Protein AF-A0AB40ANR6-F1 (afdb_monomer_lite)

Sequence (178 aa):
MHPCEVAGMQYITPINHHFTNFNLPQNTLDSFMTNSATFFPSHAPPPHPLNFQHLHQELLTPTPSYLSTNSTSDDADDHHNQHNSLADERRRRRMISNRESARRSRMRKQRQLDDLFAHVVHLRSANHQLIDDLNHVIKDHSRILQENARLREEATSLENKLRLLQIDHQNDSETQST

Structure (mmCIF, N/CA/C/O backbone):
data_AF-A0AB40ANR6-F1
#
_entry.id   AF-A0AB40ANR6-F1
#
loop_
_atom_site.group_PDB
_atom_site.id
_atom_site.type_symbol
_atom_site.label_atom_id
_atom_site.label_alt_id
_atom_site.label_comp_id
_atom_site.label_asym_id
_atom_site.label_entity_id
_atom_site.label_seq_id
_atom_site.pdbx_PDB_ins_code
_atom_site.Cartn_x
_atom_site.Cartn_y
_atom_site.Cartn_z
_atom_site.occupancy
_atom_site.B_iso_or_equiv
_atom_site.auth_seq_id
_atom_site.auth_comp_id
_atom_site.auth_asym_id
_atom_site.auth_atom_id
_atom_site.pdbx_PDB_model_num
ATOM 1 N N . MET A 1 1 ? 29.591 -31.136 -24.229 1.00 39.66 1 MET A N 1
ATOM 2 C CA . MET A 1 1 ? 29.431 -30.035 -23.252 1.00 39.66 1 MET A CA 1
ATOM 3 C C . MET A 1 1 ? 27.976 -29.582 -23.279 1.00 39.66 1 MET A C 1
ATOM 5 O O . MET A 1 1 ? 27.352 -29.680 -24.324 1.00 39.66 1 MET A O 1
ATOM 9 N N . HIS A 1 2 ? 27.446 -29.246 -22.107 1.00 43.78 2 HIS A N 1
ATOM 10 C CA . HIS A 1 2 ? 26.081 -29.498 -21.619 1.00 43.78 2 HIS A CA 1
ATOM 11 C C . HIS A 1 2 ? 24.901 -28.800 -22.329 1.00 43.78 2 HIS A C 1
ATOM 13 O O . HIS A 1 2 ? 25.054 -27.664 -22.777 1.00 43.78 2 HIS A O 1
ATOM 19 N N . PRO A 1 3 ? 23.698 -29.416 -22.337 1.00 48.31 3 PRO A N 1
ATOM 20 C CA . PRO A 1 3 ? 22.443 -28.697 -22.531 1.00 48.31 3 PRO A CA 1
ATOM 21 C C . PRO A 1 3 ? 22.074 -27.933 -21.246 1.00 48.31 3 PRO A C 1
ATOM 23 O O . PRO A 1 3 ? 22.150 -28.470 -20.144 1.00 48.31 3 PRO A O 1
ATOM 26 N N . CYS A 1 4 ? 21.716 -26.658 -21.391 1.00 46.22 4 CYS A N 1
ATOM 27 C CA . CYS A 1 4 ? 21.275 -25.794 -20.300 1.00 46.22 4 CYS A CA 1
ATOM 28 C C . CYS A 1 4 ? 19.793 -26.076 -20.014 1.00 46.22 4 CYS A C 1
ATOM 30 O O . CYS A 1 4 ? 18.935 -25.783 -20.849 1.00 46.22 4 CYS A O 1
ATOM 32 N N . GLU A 1 5 ? 19.501 -26.687 -18.868 1.00 43.28 5 GLU A N 1
ATOM 33 C CA . GLU A 1 5 ? 18.138 -26.918 -18.394 1.00 43.28 5 GLU A CA 1
ATOM 34 C C . GLU A 1 5 ? 17.514 -25.589 -17.952 1.00 43.28 5 GLU A C 1
ATOM 36 O O . GLU A 1 5 ? 18.059 -24.849 -17.131 1.00 43.28 5 GLU A O 1
ATOM 41 N N . VAL A 1 6 ? 16.358 -25.270 -18.532 1.00 49.31 6 VAL A N 1
ATOM 42 C CA . VAL A 1 6 ? 15.523 -24.136 -18.138 1.00 49.31 6 VAL A CA 1
ATOM 43 C C . VAL A 1 6 ? 14.984 -24.428 -16.741 1.00 49.31 6 VAL A C 1
ATOM 45 O O . VAL A 1 6 ? 14.075 -25.239 -16.575 1.00 49.31 6 VAL A O 1
ATOM 48 N N . ALA A 1 7 ? 15.563 -23.771 -15.736 1.00 47.50 7 ALA A N 1
ATOM 49 C CA . ALA A 1 7 ? 15.055 -23.781 -14.374 1.00 47.50 7 ALA A CA 1
ATOM 50 C C . ALA A 1 7 ? 13.593 -23.305 -14.383 1.00 47.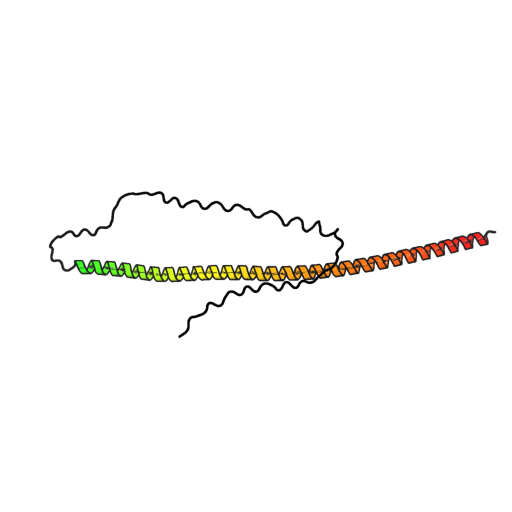50 7 ALA A C 1
ATOM 52 O O . ALA A 1 7 ? 13.290 -22.161 -14.730 1.00 47.50 7 ALA A O 1
ATOM 53 N N . GLY A 1 8 ? 12.688 -24.228 -14.058 1.00 43.34 8 GLY A N 1
ATOM 54 C CA . GLY A 1 8 ? 11.259 -23.979 -13.981 1.00 43.34 8 GLY A CA 1
ATOM 55 C C . GLY A 1 8 ? 10.946 -22.860 -12.994 1.00 43.34 8 GLY A C 1
ATOM 56 O O . GLY A 1 8 ? 11.487 -22.806 -11.890 1.00 43.34 8 GLY A O 1
ATOM 57 N N . MET A 1 9 ? 10.037 -21.980 -13.403 1.00 48.00 9 MET A N 1
ATOM 58 C CA . MET A 1 9 ? 9.375 -21.013 -12.537 1.00 48.00 9 MET A CA 1
ATOM 59 C C . MET A 1 9 ? 8.592 -21.781 -11.466 1.00 48.00 9 MET A C 1
ATOM 61 O O . MET A 1 9 ? 7.438 -22.157 -11.671 1.00 48.00 9 MET A O 1
ATOM 65 N N . GLN A 1 10 ? 9.230 -22.058 -10.332 1.00 42.88 10 GLN A N 1
ATOM 66 C CA . GLN A 1 10 ? 8.541 -22.532 -9.141 1.00 42.88 10 GLN A CA 1
ATOM 67 C C . GLN A 1 10 ? 7.750 -21.351 -8.581 1.00 42.88 10 GLN A C 1
ATOM 69 O O . GLN A 1 10 ? 8.273 -20.501 -7.862 1.00 42.88 10 GLN A O 1
ATOM 74 N N . TYR A 1 11 ? 6.478 -21.268 -8.962 1.00 38.34 11 TYR A N 1
ATOM 75 C CA . TYR A 1 11 ? 5.510 -20.455 -8.245 1.00 38.34 11 TYR A CA 1
ATOM 76 C C . TYR A 1 11 ? 5.444 -21.000 -6.820 1.00 38.34 11 TYR A C 1
ATOM 78 O O . TYR A 1 11 ? 4.869 -22.059 -6.583 1.00 38.34 11 TYR A O 1
ATOM 86 N N . ILE A 1 12 ? 6.069 -20.300 -5.876 1.00 44.94 12 ILE A N 1
ATOM 87 C CA . ILE A 1 12 ? 5.876 -20.567 -4.454 1.00 44.94 12 ILE A CA 1
ATOM 88 C C . ILE A 1 12 ? 4.418 -20.207 -4.163 1.00 44.94 12 ILE A C 1
ATOM 90 O O . ILE A 1 12 ? 4.060 -19.039 -4.006 1.00 44.94 12 ILE A O 1
ATOM 94 N N . THR A 1 13 ? 3.552 -21.217 -4.170 1.00 42.66 13 THR A N 1
ATOM 95 C CA . THR A 1 13 ? 2.205 -21.128 -3.613 1.00 42.66 13 THR A CA 1
ATOM 96 C C . THR A 1 13 ? 2.338 -20.745 -2.141 1.00 42.66 13 THR A C 1
ATOM 98 O O . THR A 1 13 ? 3.102 -21.407 -1.431 1.00 42.66 13 THR A O 1
ATOM 101 N N . PRO A 1 14 ? 1.643 -19.704 -1.652 1.00 47.94 14 PRO A N 1
ATOM 102 C CA . PRO A 1 14 ? 1.692 -19.381 -0.239 1.00 47.94 14 PRO A CA 1
ATOM 103 C C . PRO A 1 14 ? 1.127 -20.566 0.544 1.00 47.94 14 PRO A C 1
ATOM 105 O O . PRO A 1 14 ? 0.044 -21.072 0.242 1.00 47.94 14 PRO A O 1
ATOM 108 N N . ILE A 1 15 ? 1.898 -21.020 1.530 1.00 39.84 15 ILE A N 1
ATOM 109 C CA . ILE A 1 15 ? 1.460 -21.982 2.533 1.00 39.84 15 ILE A CA 1
ATOM 110 C C . ILE A 1 15 ? 0.285 -21.328 3.253 1.00 39.84 15 ILE A C 1
ATOM 112 O O . ILE A 1 15 ? 0.449 -20.423 4.069 1.00 39.84 15 ILE A O 1
ATOM 116 N N . ASN A 1 16 ? -0.917 -21.757 2.883 1.00 39.59 16 ASN A N 1
ATOM 117 C CA . ASN A 1 16 ? -2.151 -21.371 3.532 1.00 39.59 16 ASN A CA 1
ATOM 118 C C . ASN A 1 16 ? -2.174 -22.106 4.877 1.00 39.59 16 ASN A C 1
ATOM 120 O O . ASN A 1 16 ? -2.681 -23.228 4.987 1.00 39.59 16 ASN A O 1
ATOM 124 N N . HIS A 1 17 ? -1.528 -21.519 5.886 1.00 43.72 17 HIS A N 1
ATOM 125 C CA . HIS A 1 17 ? -1.689 -21.970 7.258 1.00 43.72 17 HIS A CA 1
ATOM 126 C C . HIS A 1 17 ? -3.143 -21.718 7.642 1.00 43.72 17 HIS A C 1
ATOM 128 O O . HIS A 1 17 ? -3.548 -20.606 7.967 1.00 43.72 17 HIS A O 1
ATOM 134 N N . HIS A 1 18 ? -3.929 -22.785 7.544 1.00 47.41 18 HIS A N 1
ATOM 135 C CA . HIS A 1 18 ? -5.245 -22.891 8.134 1.00 47.41 18 HIS A CA 1
ATOM 136 C C . HIS A 1 18 ? -5.082 -22.689 9.641 1.00 47.41 18 HIS A C 1
ATOM 138 O O . HIS A 1 18 ? -4.763 -23.630 10.365 1.00 47.41 18 HIS A O 1
ATOM 144 N N . PHE A 1 19 ? -5.277 -21.461 10.114 1.00 38.62 19 PHE A N 1
ATOM 145 C CA . PHE A 1 19 ? -5.578 -21.227 11.515 1.00 38.62 19 PHE A CA 1
ATOM 146 C C . PHE A 1 19 ? -7.093 -21.242 11.669 1.00 38.62 19 PHE A C 1
ATOM 148 O O . PHE A 1 19 ? -7.830 -20.397 11.170 1.00 38.62 19 PHE A O 1
ATOM 155 N N . THR A 1 20 ? -7.527 -22.325 12.293 1.00 43.66 20 THR A N 1
ATOM 156 C CA . THR A 1 20 ? -8.895 -22.698 12.606 1.00 43.66 20 THR A CA 1
ATOM 157 C C . THR A 1 20 ? -9.571 -21.715 13.559 1.00 43.66 20 THR A C 1
ATOM 159 O O . THR A 1 20 ? -8.971 -21.301 14.545 1.00 43.66 20 THR A O 1
ATOM 162 N N . ASN A 1 21 ? -10.863 -21.498 13.305 1.00 44.22 21 ASN A N 1
ATOM 163 C CA . ASN A 1 21 ? -11.946 -21.344 14.278 1.00 44.22 21 ASN A CA 1
ATOM 164 C C . ASN A 1 21 ? -11.745 -20.347 15.428 1.00 44.22 21 ASN A C 1
ATOM 166 O O . ASN A 1 21 ? -11.298 -20.718 16.509 1.00 44.22 21 ASN A O 1
ATOM 170 N N . PHE A 1 22 ? -12.295 -19.144 15.256 1.00 40.91 22 PHE A N 1
ATOM 171 C CA . PHE A 1 22 ? -12.915 -18.426 16.367 1.00 40.91 22 PHE A CA 1
ATOM 172 C C . PHE A 1 22 ? -14.341 -18.026 15.992 1.00 40.91 22 PHE A C 1
ATOM 174 O O . PHE A 1 22 ? -14.596 -17.388 14.975 1.00 40.91 22 PHE A O 1
ATOM 181 N N . ASN A 1 23 ? -15.270 -18.495 16.819 1.00 45.34 23 ASN A N 1
ATOM 182 C CA . ASN A 1 23 ? -16.709 -18.341 16.687 1.00 45.34 23 ASN A CA 1
ATOM 183 C C . ASN A 1 23 ? -17.070 -16.890 17.051 1.00 45.34 23 ASN A C 1
ATOM 185 O O . ASN A 1 23 ? -17.117 -16.541 18.230 1.00 45.34 23 ASN A O 1
ATOM 189 N N . LEU A 1 24 ? -17.252 -16.030 16.047 1.00 43.78 24 LEU A N 1
ATOM 190 C CA . LEU A 1 24 ? -17.779 -14.677 16.227 1.00 43.78 24 LEU A CA 1
ATOM 191 C C . LEU A 1 24 ? -19.304 -14.729 16.014 1.00 43.78 24 LEU A C 1
ATOM 193 O O . LEU A 1 24 ? -19.740 -15.340 15.035 1.00 43.78 24 LEU A O 1
ATOM 197 N N . PRO A 1 25 ? -20.139 -14.135 16.889 1.00 41.34 25 PRO A N 1
ATOM 198 C CA . PRO A 1 25 ? -21.582 -14.102 16.669 1.00 41.34 25 PRO A CA 1
ATOM 199 C C . PRO A 1 25 ? -21.889 -13.421 15.328 1.00 41.34 25 PRO A C 1
ATOM 201 O O . PRO A 1 25 ? -21.395 -12.330 15.050 1.00 41.34 25 PRO A O 1
ATOM 204 N N . GLN A 1 26 ? -22.707 -14.081 14.503 1.00 45.19 26 GLN A N 1
ATOM 205 C CA . GLN A 1 26 ? -22.951 -13.779 13.083 1.00 45.19 26 GLN A CA 1
ATOM 206 C C . GLN A 1 26 ? -23.551 -12.392 12.769 1.00 45.19 26 GLN A C 1
ATOM 208 O O . GLN A 1 26 ? -23.775 -12.084 11.609 1.00 45.19 26 GLN A O 1
ATOM 213 N N . ASN A 1 27 ? -23.786 -11.521 13.752 1.00 45.19 27 ASN A N 1
ATOM 214 C CA . ASN A 1 27 ? -24.606 -10.320 13.556 1.00 45.19 27 ASN A CA 1
ATOM 215 C C . ASN A 1 27 ? -23.835 -9.010 13.326 1.00 45.19 27 ASN A C 1
ATOM 217 O O . ASN A 1 27 ? -24.464 -7.959 13.237 1.00 45.19 27 ASN A O 1
ATOM 221 N N . THR A 1 28 ? -22.503 -9.031 13.206 1.00 43.03 28 THR A N 1
ATOM 222 C CA . THR A 1 28 ? -21.719 -7.782 13.058 1.00 43.03 28 THR A CA 1
ATOM 223 C C . THR A 1 28 ? -20.887 -7.708 11.774 1.00 43.03 28 THR A C 1
ATOM 225 O O . THR A 1 28 ? -20.303 -6.663 11.494 1.00 43.03 28 THR A O 1
ATOM 228 N N . LEU A 1 29 ? -20.843 -8.773 10.960 1.00 44.16 29 LEU A N 1
ATOM 229 C CA . LEU A 1 29 ? -20.012 -8.814 9.745 1.00 44.16 29 LEU A CA 1
ATOM 230 C C . LEU A 1 29 ? -20.780 -8.595 8.426 1.00 44.16 29 LEU A C 1
ATOM 232 O O . LEU A 1 29 ? -20.147 -8.369 7.396 1.00 44.16 29 LEU A O 1
ATOM 236 N N . ASP A 1 30 ? -22.116 -8.593 8.441 1.00 40.34 30 ASP A N 1
ATOM 237 C CA . ASP A 1 30 ? -22.919 -8.489 7.208 1.00 40.34 30 ASP A CA 1
ATOM 238 C C . ASP A 1 30 ? -22.908 -7.089 6.568 1.00 40.34 30 ASP A C 1
ATOM 240 O O . ASP A 1 30 ? -23.210 -6.939 5.385 1.00 40.34 30 ASP A O 1
ATOM 244 N N . SER A 1 31 ? -22.506 -6.049 7.307 1.00 39.38 31 SER A N 1
ATOM 245 C CA . SER A 1 31 ? -22.549 -4.669 6.798 1.00 39.38 31 SER A CA 1
ATOM 246 C C . SER A 1 31 ? -21.303 -4.259 5.997 1.00 39.38 31 SER A C 1
ATOM 248 O O . SER A 1 31 ? -21.382 -3.403 5.120 1.00 39.38 31 SER A O 1
ATOM 250 N N . PHE A 1 32 ? -20.143 -4.883 6.239 1.00 42.75 32 PHE A N 1
ATOM 251 C CA . PHE A 1 32 ? -18.873 -4.444 5.633 1.00 42.75 32 PHE A CA 1
ATOM 252 C C . PHE A 1 32 ? -18.353 -5.346 4.503 1.00 42.75 32 PHE A C 1
ATOM 254 O O . PHE A 1 32 ? -17.350 -5.011 3.875 1.00 42.75 32 PHE A O 1
ATOM 261 N N . MET A 1 33 ? -19.032 -6.459 4.200 1.00 43.91 33 MET A N 1
ATOM 262 C CA . MET A 1 33 ? -18.571 -7.463 3.225 1.00 43.91 33 MET A CA 1
ATOM 263 C C . MET A 1 33 ? -19.416 -7.553 1.939 1.00 43.91 33 MET A C 1
ATOM 265 O O . MET A 1 33 ? -19.081 -8.335 1.053 1.00 43.91 33 MET A O 1
ATOM 269 N N . THR A 1 34 ? -20.471 -6.747 1.770 1.00 45.31 34 THR A N 1
ATOM 270 C CA . THR A 1 34 ? -21.385 -6.845 0.606 1.00 45.31 34 THR A CA 1
ATOM 271 C C . THR A 1 34 ? -21.070 -5.898 -0.559 1.00 45.31 34 THR A C 1
ATOM 273 O O . THR A 1 34 ? -21.806 -5.887 -1.541 1.00 45.31 34 THR A O 1
ATOM 276 N N . ASN A 1 35 ? -19.958 -5.153 -0.524 1.00 42.12 35 ASN A N 1
ATOM 277 C CA . ASN A 1 35 ? -19.622 -4.161 -1.561 1.00 42.12 35 ASN A CA 1
ATOM 278 C C . ASN A 1 35 ? -18.331 -4.450 -2.355 1.00 42.12 35 ASN A C 1
ATOM 280 O O . ASN A 1 35 ? -17.659 -3.532 -2.817 1.00 42.12 35 ASN A O 1
ATOM 284 N N . SER A 1 36 ? -17.966 -5.723 -2.536 1.00 40.38 36 SER A N 1
ATOM 285 C CA . SER A 1 36 ? -16.817 -6.119 -3.378 1.00 40.38 36 SER A CA 1
ATOM 286 C C . SER A 1 36 ? -17.194 -6.861 -4.667 1.00 40.38 36 SER A C 1
ATOM 288 O O . SER A 1 36 ? -16.312 -7.261 -5.429 1.00 40.38 36 SER A O 1
ATOM 290 N N . ALA A 1 37 ? -18.486 -7.001 -4.972 1.00 46.72 37 ALA A N 1
ATOM 291 C CA . ALA A 1 37 ? -18.955 -7.573 -6.228 1.00 46.72 37 ALA A CA 1
ATOM 292 C C . ALA A 1 37 ? -19.488 -6.469 -7.152 1.00 46.72 37 ALA A C 1
ATOM 294 O O . ALA A 1 37 ? -20.368 -5.713 -6.762 1.00 46.72 37 ALA A O 1
ATOM 295 N N . THR A 1 38 ? -19.014 -6.466 -8.403 1.00 53.28 38 THR A N 1
ATOM 296 C CA . THR A 1 38 ? -19.520 -5.708 -9.570 1.00 53.28 38 THR A CA 1
ATOM 297 C C . THR A 1 38 ? -18.923 -4.325 -9.869 1.00 53.28 38 THR A C 1
ATOM 299 O O . THR A 1 38 ? -19.631 -3.332 -9.943 1.00 53.28 38 THR A O 1
ATOM 302 N N . PHE A 1 39 ? -17.635 -4.268 -10.234 1.00 44.69 39 PHE A N 1
ATOM 303 C CA . PHE A 1 39 ? -17.221 -3.351 -11.315 1.00 44.69 39 PHE A CA 1
ATOM 304 C C . PHE A 1 39 ? -15.948 -3.815 -12.040 1.00 44.69 39 PHE A C 1
ATOM 306 O O . PHE A 1 39 ? -14.938 -3.121 -12.092 1.00 44.69 39 PHE A O 1
ATOM 313 N N . PHE A 1 40 ? -15.986 -5.013 -12.626 1.00 45.62 40 PHE A N 1
ATOM 314 C CA . PHE A 1 40 ? -15.157 -5.279 -13.802 1.00 45.62 40 PHE A CA 1
ATOM 315 C C . PHE A 1 40 ? -15.977 -4.866 -15.026 1.00 45.62 40 PHE A C 1
ATOM 317 O O . PHE A 1 40 ? -17.010 -5.493 -15.278 1.00 45.62 40 PHE A O 1
ATOM 324 N N . PRO A 1 41 ? -15.563 -3.856 -15.811 1.00 39.38 41 PRO A N 1
ATOM 325 C CA . PRO A 1 41 ? -16.122 -3.662 -17.136 1.00 39.38 41 PRO A CA 1
ATOM 326 C C . PRO A 1 41 ? -15.684 -4.849 -17.997 1.00 39.38 41 PRO A C 1
ATOM 328 O O . PRO A 1 41 ? -14.584 -4.887 -18.546 1.00 39.38 41 PRO A O 1
ATOM 331 N N . SER A 1 42 ? -16.553 -5.852 -18.089 1.00 50.28 42 SER A N 1
ATOM 332 C CA . SER A 1 42 ? -16.484 -6.893 -19.108 1.00 50.28 42 SER A CA 1
ATOM 333 C C . SER A 1 42 ? -16.922 -6.278 -20.439 1.00 50.28 42 SER A C 1
ATOM 335 O O . SER A 1 42 ? -18.071 -6.391 -20.861 1.00 50.28 42 SER A O 1
ATOM 337 N N . HIS A 1 43 ? -16.017 -5.528 -21.066 1.00 51.78 43 HIS A N 1
ATOM 338 C CA . HIS A 1 43 ? -16.148 -5.134 -22.466 1.00 51.78 43 HIS A CA 1
ATOM 339 C C . HIS A 1 43 ? -14.763 -4.901 -23.073 1.00 51.78 43 HIS A C 1
ATOM 341 O O . HIS A 1 43 ? -14.315 -3.777 -23.284 1.00 51.78 43 HIS A O 1
ATOM 347 N N . ALA A 1 44 ? -14.058 -5.999 -23.341 1.00 51.72 44 ALA A N 1
ATOM 348 C CA . ALA A 1 44 ? -13.029 -5.973 -24.367 1.00 51.72 44 ALA A CA 1
ATOM 349 C C . ALA A 1 44 ? -13.748 -5.840 -25.724 1.00 51.72 44 ALA A C 1
ATOM 351 O O . ALA A 1 44 ? -14.634 -6.654 -26.001 1.00 51.72 44 ALA A O 1
ATOM 352 N N . PRO A 1 45 ? -13.433 -4.837 -26.561 1.00 63.22 45 PRO A N 1
ATOM 353 C CA . PRO A 1 45 ? -14.005 -4.769 -27.898 1.00 63.22 45 PRO A CA 1
ATOM 354 C C . PRO A 1 45 ? -13.531 -5.987 -28.710 1.00 63.22 45 PRO A C 1
ATOM 356 O O . PRO A 1 45 ? -12.408 -6.461 -28.500 1.00 63.22 45 PRO A O 1
ATOM 359 N N . PRO A 1 46 ? -14.357 -6.519 -29.626 1.00 66.44 46 PRO A N 1
ATOM 360 C CA . PRO A 1 46 ? -13.949 -7.634 -30.470 1.00 66.44 46 PRO A CA 1
ATOM 361 C C . PRO A 1 46 ? -12.724 -7.227 -31.304 1.00 66.44 46 PRO A C 1
ATOM 363 O O . PRO A 1 46 ? -12.621 -6.065 -31.709 1.00 66.44 46 PRO A O 1
ATOM 366 N N . PRO A 1 47 ? -11.788 -8.147 -31.599 1.00 55.78 47 PRO A N 1
ATOM 367 C CA . PRO A 1 47 ? -10.719 -7.850 -32.534 1.00 55.78 47 PRO A CA 1
ATOM 368 C C . PRO A 1 47 ? -11.356 -7.591 -33.899 1.00 55.78 47 PRO A C 1
ATOM 370 O O . PRO A 1 47 ? -11.887 -8.500 -34.537 1.00 55.78 47 PRO A O 1
ATOM 373 N N . HIS A 1 48 ? -11.332 -6.336 -34.341 1.00 59.34 48 HIS A N 1
ATOM 374 C CA . HIS A 1 48 ? -11.627 -6.011 -35.727 1.00 59.34 48 HIS A CA 1
ATOM 375 C C . HIS A 1 48 ? -10.703 -6.866 -36.608 1.00 59.34 48 HIS A C 1
ATOM 377 O O . HIS A 1 48 ? -9.487 -6.852 -36.380 1.00 59.34 48 HIS A O 1
ATOM 383 N N . PRO A 1 49 ? -11.220 -7.617 -37.598 1.00 52.31 49 PRO A N 1
ATOM 384 C CA . PRO A 1 49 ? -10.344 -8.192 -38.601 1.00 52.31 49 PRO A CA 1
ATOM 385 C C . PRO A 1 49 ? -9.609 -7.021 -39.252 1.00 52.31 49 PRO A C 1
ATOM 387 O O . PRO A 1 49 ? -10.242 -6.050 -39.675 1.00 52.31 49 PRO A O 1
ATOM 390 N N . LEU A 1 50 ? -8.275 -7.079 -39.284 1.00 46.38 50 LEU A N 1
ATOM 391 C CA . LEU A 1 50 ? -7.487 -6.168 -40.102 1.00 46.38 50 LEU A CA 1
ATOM 392 C C . LEU A 1 50 ? -7.966 -6.343 -41.538 1.00 46.38 50 LEU A C 1
ATOM 394 O O . LEU A 1 50 ? -7.613 -7.303 -42.221 1.00 46.38 50 LEU A O 1
ATOM 398 N N . ASN A 1 51 ? -8.826 -5.424 -41.958 1.00 42.56 51 ASN A N 1
ATOM 399 C CA . ASN A 1 51 ? -9.309 -5.323 -43.311 1.00 42.56 51 ASN A CA 1
ATOM 400 C C . ASN A 1 51 ? -8.128 -4.825 -44.148 1.00 42.56 51 ASN A C 1
ATOM 402 O O . ASN A 1 51 ? -7.947 -3.625 -44.346 1.00 42.56 51 ASN A O 1
ATOM 406 N N . PHE A 1 52 ? -7.274 -5.746 -44.592 1.00 52.34 52 PHE A N 1
ATOM 407 C CA . PHE A 1 52 ? -6.380 -5.489 -45.710 1.00 52.34 52 PHE A CA 1
ATOM 408 C C . PHE A 1 52 ? -7.248 -5.428 -46.970 1.00 52.34 52 PHE A C 1
ATOM 410 O O . PHE A 1 52 ? -7.299 -6.365 -47.764 1.00 52.34 52 PHE A O 1
ATOM 417 N N . GLN A 1 53 ? -7.954 -4.308 -47.147 1.00 43.59 53 GLN A N 1
ATOM 418 C CA . GLN A 1 53 ? -8.460 -3.913 -48.453 1.00 43.59 53 GLN A CA 1
ATOM 419 C C . GLN A 1 53 ? -7.253 -3.587 -49.328 1.00 43.59 53 GLN A C 1
ATOM 421 O O . GLN A 1 53 ? -6.720 -2.484 -49.330 1.00 43.59 53 GLN A O 1
ATOM 426 N N . HIS A 1 54 ? -6.769 -4.628 -49.998 1.00 46.72 54 HIS A N 1
ATOM 427 C CA . HIS A 1 54 ? -6.598 -4.666 -51.443 1.00 46.72 54 HIS A CA 1
ATOM 428 C C . HIS A 1 54 ? -6.829 -3.312 -52.142 1.00 46.72 54 HIS A C 1
ATOM 430 O O . HIS A 1 54 ? -7.908 -3.042 -52.661 1.00 46.72 54 HIS A O 1
ATOM 436 N N . LEU A 1 55 ? -5.785 -2.487 -52.187 1.00 36.62 55 LEU A N 1
ATOM 437 C CA . LEU A 1 55 ? -5.571 -1.513 -53.251 1.00 36.62 55 LEU A CA 1
ATOM 438 C C . LEU A 1 55 ? -4.473 -2.105 -54.131 1.00 36.62 55 LEU A C 1
ATOM 440 O O . LEU A 1 55 ? -3.281 -1.914 -53.899 1.00 36.62 55 LEU A O 1
ATOM 444 N N . HIS A 1 56 ? -4.894 -2.889 -55.121 1.00 47.06 56 HIS A N 1
ATOM 445 C CA . HIS A 1 56 ? -4.088 -3.076 -56.315 1.00 47.06 56 HIS A CA 1
ATOM 446 C C . HIS A 1 56 ? -4.066 -1.734 -57.038 1.00 47.06 56 HIS A C 1
ATOM 448 O O . HIS A 1 56 ? -5.042 -1.349 -57.674 1.00 47.06 56 HIS A O 1
ATOM 454 N N . GLN A 1 57 ? -2.953 -1.020 -56.921 1.00 38.00 57 GLN A N 1
ATOM 455 C CA . GLN A 1 57 ? -2.603 0.026 -57.864 1.00 38.00 57 GLN A CA 1
ATOM 456 C C . GLN A 1 57 ? -1.178 -0.245 -58.336 1.00 38.00 57 GLN A C 1
ATOM 458 O O . GLN A 1 57 ? -0.208 0.045 -57.646 1.00 38.00 57 GLN A O 1
ATOM 463 N N . GLU A 1 58 ? -1.136 -0.858 -59.513 1.00 35.12 58 GLU A N 1
ATOM 464 C CA . GLU A 1 58 ? -0.106 -0.752 -60.540 1.00 35.12 58 GLU A CA 1
ATOM 465 C C . GLU A 1 58 ? 1.344 -1.116 -60.183 1.00 35.12 58 GLU A C 1
ATOM 467 O O . GLU A 1 58 ? 2.093 -0.457 -59.465 1.00 35.12 58 GLU A O 1
ATOM 472 N N . LEU A 1 59 ? 1.725 -2.207 -60.829 1.00 47.16 59 LEU A N 1
ATOM 473 C CA . LEU A 1 59 ? 3.047 -2.737 -61.057 1.00 47.16 59 LEU A CA 1
ATOM 474 C C . LEU A 1 59 ? 4.004 -1.649 -61.591 1.00 47.16 59 LEU A C 1
ATOM 476 O O . LEU A 1 59 ? 4.038 -1.396 -62.786 1.00 47.16 59 LEU A O 1
ATOM 480 N N . LEU A 1 60 ? 4.848 -1.059 -60.742 1.00 38.28 60 LEU A N 1
ATOM 481 C CA . LEU A 1 60 ? 6.146 -0.532 -61.181 1.00 38.28 60 LEU A CA 1
ATOM 482 C C . LEU A 1 60 ? 7.240 -1.014 -60.233 1.00 38.28 60 LEU A C 1
ATOM 484 O O . LEU A 1 60 ? 7.713 -0.337 -59.323 1.00 38.28 60 LEU A O 1
ATOM 488 N N . THR A 1 61 ? 7.643 -2.249 -60.492 1.00 42.53 61 THR A N 1
ATOM 489 C CA . THR A 1 61 ? 9.011 -2.713 -60.294 1.00 42.53 61 THR A CA 1
ATOM 490 C C . THR A 1 61 ? 10.011 -1.646 -60.761 1.00 42.53 61 THR A C 1
ATOM 492 O O . THR A 1 61 ? 9.875 -1.172 -61.891 1.00 42.53 61 THR A O 1
ATOM 495 N N . PRO A 1 62 ? 11.078 -1.320 -60.013 1.00 40.84 62 PRO A N 1
ATOM 496 C CA . PRO A 1 62 ? 12.278 -0.803 -60.646 1.00 40.84 62 PRO A CA 1
ATOM 497 C C . PRO A 1 62 ? 12.952 -1.996 -61.335 1.00 40.84 62 PRO A C 1
ATOM 499 O O . PRO A 1 62 ? 13.849 -2.635 -60.792 1.00 40.84 62 PRO A O 1
ATOM 502 N N . THR A 1 63 ? 12.448 -2.369 -62.509 1.00 45.28 63 THR A N 1
ATOM 503 C CA . THR A 1 63 ? 13.187 -3.222 -63.439 1.00 45.28 63 THR A CA 1
ATOM 504 C C . THR A 1 63 ? 14.437 -2.459 -63.869 1.00 45.28 63 THR A C 1
ATOM 506 O O . THR A 1 63 ? 14.311 -1.303 -64.282 1.00 45.28 63 THR A O 1
ATOM 509 N N . PRO A 1 64 ? 15.633 -3.062 -63.792 1.00 45.72 64 PRO A N 1
ATOM 510 C CA . PRO A 1 64 ? 16.831 -2.448 -64.327 1.00 45.72 64 PRO A CA 1
ATOM 511 C C . PRO A 1 64 ? 16.678 -2.462 -65.845 1.00 45.72 64 PRO A C 1
ATOM 513 O O . PRO A 1 64 ? 16.688 -3.521 -66.470 1.00 45.72 64 PRO A O 1
ATOM 516 N N . SER A 1 65 ? 16.468 -1.301 -66.454 1.00 38.53 65 SER A N 1
ATOM 517 C CA . SER A 1 65 ? 16.538 -1.183 -67.903 1.00 38.53 65 SER A CA 1
ATOM 518 C C . SER A 1 65 ? 17.999 -1.357 -68.309 1.00 38.53 65 SER A C 1
ATOM 520 O O . SER A 1 65 ? 18.783 -0.410 -68.259 1.00 38.53 65 SER A O 1
ATOM 522 N N . TYR A 1 66 ? 18.363 -2.577 -68.697 1.00 49.12 66 TYR A N 1
ATOM 523 C CA . TYR A 1 66 ? 19.526 -2.845 -69.533 1.00 49.12 66 TYR A CA 1
ATOM 524 C C . TYR A 1 66 ? 19.262 -2.205 -70.902 1.00 49.12 66 TYR A C 1
ATOM 526 O O . TYR A 1 66 ? 18.803 -2.831 -71.852 1.00 49.12 66 TYR A O 1
ATOM 534 N N . LEU A 1 67 ? 19.507 -0.902 -71.005 1.00 51.16 67 LEU A N 1
ATOM 535 C CA . LEU A 1 67 ? 19.735 -0.289 -72.302 1.00 51.16 67 LEU A CA 1
ATOM 536 C C . LEU A 1 67 ? 21.109 -0.774 -72.761 1.00 51.16 67 LEU A C 1
ATOM 538 O O . LEU A 1 67 ? 22.139 -0.273 -72.322 1.00 51.16 67 LEU A O 1
ATOM 542 N N . SER A 1 68 ? 21.103 -1.789 -73.626 1.00 56.41 68 SER A N 1
ATOM 543 C CA . SER A 1 68 ? 22.239 -2.110 -74.482 1.00 56.41 68 SER A CA 1
ATOM 544 C C . SER A 1 68 ? 22.493 -0.928 -75.409 1.00 56.41 68 SER A C 1
ATOM 546 O O . SER A 1 68 ? 21.958 -0.848 -76.512 1.00 56.41 68 SER A O 1
ATOM 548 N N . THR A 1 69 ? 23.339 -0.013 -74.962 1.00 45.03 69 THR A N 1
ATOM 549 C CA . THR A 1 69 ? 24.213 0.740 -75.848 1.00 45.03 69 THR A CA 1
ATOM 550 C C . THR A 1 69 ? 25.601 0.142 -75.676 1.00 45.03 69 THR A C 1
ATOM 552 O O . THR A 1 69 ? 26.193 0.184 -74.601 1.00 45.03 69 THR A O 1
ATOM 555 N N . ASN A 1 70 ? 26.106 -0.481 -76.740 1.00 58.91 70 ASN A N 1
ATOM 556 C CA . ASN A 1 70 ? 27.520 -0.813 -76.858 1.00 58.91 70 ASN A CA 1
ATOM 557 C C . ASN A 1 70 ? 28.291 0.515 -76.857 1.00 58.91 70 ASN A C 1
ATOM 559 O O . ASN A 1 70 ? 28.512 1.118 -77.903 1.00 58.91 70 ASN A O 1
ATOM 563 N N . SER A 1 71 ? 28.633 0.996 -75.668 1.00 53.12 71 SER A N 1
ATOM 564 C CA . SER A 1 71 ? 29.545 2.107 -75.461 1.00 53.12 71 SER A CA 1
ATOM 565 C C . SER A 1 71 ? 30.577 1.624 -74.462 1.00 53.12 71 SER A C 1
ATOM 567 O O . SER A 1 71 ? 30.264 1.350 -73.305 1.00 53.12 71 SER A O 1
ATOM 569 N N . THR A 1 72 ? 31.796 1.424 -74.949 1.00 57.03 72 THR A N 1
ATOM 570 C CA . THR A 1 72 ? 32.945 1.007 -74.153 1.00 57.03 72 THR A CA 1
ATOM 57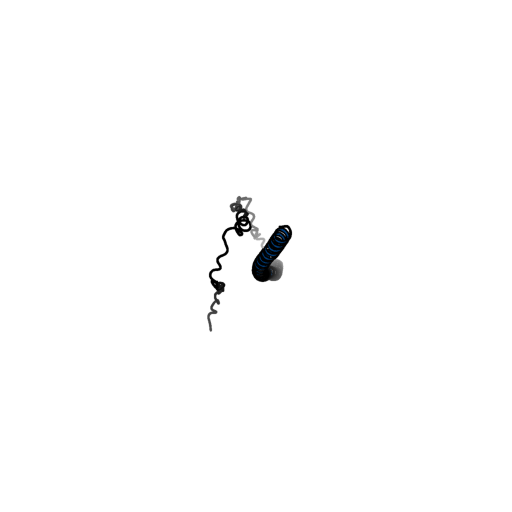1 C C . THR A 1 72 ? 33.348 2.183 -73.263 1.00 57.03 72 THR A C 1
ATOM 573 O O . THR A 1 72 ? 34.218 2.972 -73.624 1.00 57.03 72 THR A O 1
ATOM 576 N N . SER A 1 73 ? 32.657 2.361 -72.141 1.00 54.44 73 SER A N 1
ATOM 577 C CA . SER A 1 73 ? 33.031 3.335 -71.119 1.00 54.44 73 SER A CA 1
ATOM 578 C C . SER A 1 73 ? 33.157 2.600 -69.796 1.00 54.44 73 SER A C 1
ATOM 580 O O . SER A 1 73 ? 32.168 2.173 -69.206 1.00 54.44 73 SER A O 1
ATOM 582 N N . ASP A 1 74 ? 34.403 2.456 -69.371 1.00 55.75 74 ASP A N 1
ATOM 583 C CA . ASP A 1 74 ? 34.928 1.750 -68.195 1.00 55.75 74 ASP A CA 1
ATOM 584 C C . ASP A 1 74 ? 34.508 2.383 -66.840 1.00 55.75 74 ASP A C 1
ATOM 586 O O . ASP A 1 74 ? 35.136 2.163 -65.816 1.00 55.75 74 ASP A O 1
ATOM 590 N N . ASP A 1 75 ? 33.436 3.189 -66.823 1.00 57.50 75 ASP A N 1
ATOM 591 C CA . ASP A 1 75 ? 32.984 3.999 -65.672 1.00 57.50 75 ASP A CA 1
ATOM 592 C C . ASP A 1 75 ? 31.664 3.501 -65.041 1.00 57.50 75 ASP A C 1
ATOM 594 O O . ASP A 1 75 ? 31.188 4.043 -64.040 1.00 57.50 75 ASP A O 1
ATOM 598 N N . ALA A 1 76 ? 31.029 2.467 -65.606 1.00 57.53 76 ALA A N 1
ATOM 599 C CA . ALA A 1 76 ? 29.759 1.936 -65.091 1.00 57.53 76 ALA A CA 1
ATOM 600 C C . ALA A 1 76 ? 29.916 1.134 -63.781 1.00 57.53 76 ALA A C 1
ATOM 602 O O . ALA A 1 76 ? 28.980 1.068 -62.977 1.00 57.53 76 ALA A O 1
ATOM 603 N N . ASP A 1 77 ? 31.099 0.564 -63.538 1.00 59.81 77 ASP A N 1
ATOM 604 C CA . ASP A 1 77 ? 31.381 -0.246 -62.349 1.00 59.81 77 ASP A CA 1
ATOM 605 C C . ASP A 1 77 ? 31.544 0.599 -61.074 1.00 59.81 77 ASP A C 1
ATOM 607 O O . ASP A 1 77 ? 31.201 0.148 -59.974 1.00 59.81 77 ASP A O 1
ATOM 611 N N . ASP A 1 78 ? 31.992 1.853 -61.194 1.00 61.41 78 ASP A N 1
ATOM 612 C CA . ASP A 1 78 ? 32.231 2.710 -60.028 1.00 61.41 78 ASP A CA 1
ATOM 613 C C . ASP A 1 78 ? 30.914 3.197 -59.392 1.00 61.41 78 ASP A C 1
ATOM 615 O O . ASP A 1 78 ? 30.725 3.148 -58.172 1.00 61.41 78 ASP A O 1
ATOM 619 N N . HIS A 1 79 ? 29.919 3.551 -60.213 1.00 65.00 79 HIS A N 1
ATOM 620 C CA . HIS A 1 79 ? 28.601 3.974 -59.729 1.00 65.00 79 HIS A CA 1
ATOM 621 C C . HIS A 1 79 ? 27.823 2.858 -59.007 1.00 65.00 79 HIS A C 1
ATOM 623 O O . HIS A 1 79 ? 27.116 3.131 -58.027 1.00 65.00 79 HIS A O 1
ATOM 629 N N . HIS A 1 80 ? 27.948 1.600 -59.446 1.00 66.69 80 HIS A N 1
ATOM 630 C CA . HIS A 1 80 ? 27.252 0.478 -58.810 1.00 66.69 80 HIS A CA 1
ATOM 631 C C . HIS A 1 80 ? 27.861 0.124 -57.442 1.00 66.69 80 HIS A C 1
ATOM 633 O O . HIS A 1 80 ? 27.132 -0.113 -56.471 1.00 66.69 80 HIS A O 1
ATOM 639 N N . ASN A 1 81 ? 29.191 0.190 -57.329 1.00 69.38 81 ASN A N 1
ATOM 640 C CA . ASN A 1 81 ? 29.910 -0.023 -56.073 1.00 69.38 81 ASN A CA 1
ATOM 641 C C . ASN A 1 81 ? 29.619 1.064 -55.028 1.00 69.38 81 ASN A C 1
ATOM 643 O O . ASN A 1 81 ? 29.399 0.749 -53.852 1.00 69.38 81 ASN A O 1
ATOM 647 N N . GLN A 1 82 ? 29.530 2.332 -55.440 1.00 73.31 82 GLN A N 1
ATOM 648 C CA . GLN A 1 82 ? 29.185 3.425 -54.527 1.00 73.31 82 GLN A CA 1
ATOM 649 C C . GLN A 1 82 ? 27.757 3.297 -53.965 1.00 73.31 82 GLN A C 1
ATOM 651 O O . GLN A 1 82 ? 27.542 3.483 -52.763 1.00 73.31 82 GLN A O 1
ATOM 656 N N . HIS A 1 83 ? 26.777 2.907 -54.786 1.00 76.00 83 HIS A N 1
ATOM 657 C CA . HIS A 1 83 ? 25.400 2.692 -54.325 1.00 76.00 83 HIS A CA 1
ATOM 658 C C . HIS A 1 83 ? 25.287 1.533 -53.313 1.00 76.00 83 HIS A C 1
ATOM 660 O O . HIS A 1 83 ? 24.590 1.655 -52.300 1.00 76.00 83 HIS A O 1
ATOM 666 N N . ASN A 1 84 ? 26.017 0.435 -53.534 1.00 79.38 84 ASN A N 1
ATOM 667 C CA . ASN A 1 84 ? 26.061 -0.703 -52.607 1.00 79.38 84 ASN A CA 1
ATOM 668 C C . ASN A 1 84 ? 26.698 -0.322 -51.256 1.00 79.38 84 ASN A C 1
ATOM 670 O O . ASN A 1 84 ? 26.154 -0.657 -50.203 1.00 79.38 84 ASN A O 1
ATOM 674 N N . SER A 1 85 ? 27.772 0.473 -51.271 1.00 84.62 85 SER A N 1
ATOM 675 C CA . SER A 1 85 ? 28.421 0.992 -50.057 1.00 84.62 85 SER A CA 1
ATOM 676 C C . SER A 1 85 ? 27.480 1.858 -49.202 1.00 84.62 85 SER A C 1
ATOM 678 O O . SER A 1 85 ? 27.378 1.680 -47.984 1.00 84.62 85 SER A O 1
ATOM 680 N N . LEU A 1 86 ? 26.698 2.746 -49.830 1.00 90.38 86 LEU A N 1
ATOM 681 C CA . LEU A 1 86 ? 25.700 3.567 -49.130 1.00 90.38 86 LEU A CA 1
ATOM 682 C C . LEU A 1 86 ? 24.561 2.725 -48.532 1.00 90.38 86 LEU A C 1
ATOM 684 O O . LEU A 1 86 ? 24.083 3.006 -47.425 1.00 90.38 86 LEU A O 1
ATOM 688 N N . ALA A 1 87 ? 24.120 1.683 -49.242 1.00 92.62 87 ALA A N 1
ATOM 689 C CA . ALA A 1 87 ? 23.107 0.756 -48.746 1.00 92.62 87 ALA A CA 1
ATOM 690 C C . ALA A 1 87 ? 23.608 -0.039 -47.527 1.00 92.62 87 ALA A C 1
ATOM 692 O O . ALA A 1 87 ? 22.866 -0.196 -46.547 1.00 92.62 87 ALA A O 1
ATOM 693 N N . ASP A 1 88 ? 24.866 -0.477 -47.550 1.00 94.56 88 ASP A N 1
ATOM 694 C CA . ASP A 1 88 ? 25.506 -1.176 -46.437 1.00 94.56 88 ASP A CA 1
ATOM 695 C C . ASP A 1 88 ? 25.699 -0.271 -45.223 1.00 94.56 88 ASP A C 1
ATOM 697 O O . ASP A 1 88 ? 25.374 -0.667 -44.100 1.00 94.56 88 ASP A O 1
ATOM 701 N N . GLU A 1 89 ? 26.124 0.974 -45.424 1.00 95.88 89 GLU A N 1
ATOM 702 C CA . GLU A 1 89 ? 26.226 1.960 -44.348 1.00 95.88 89 GLU A CA 1
ATOM 703 C C . GLU A 1 89 ? 24.850 2.246 -43.723 1.00 95.88 89 GLU A C 1
ATOM 705 O O . GLU A 1 89 ? 24.681 2.237 -42.496 1.00 95.88 89 GLU A O 1
ATOM 710 N N . ARG A 1 90 ? 23.802 2.387 -44.546 1.00 96.38 90 ARG A N 1
ATOM 711 C CA . ARG A 1 90 ? 22.422 2.527 -44.057 1.00 96.38 90 ARG A CA 1
ATOM 712 C C . ARG A 1 90 ? 21.975 1.300 -43.263 1.00 96.38 90 ARG A C 1
ATOM 714 O O . ARG A 1 90 ? 21.314 1.448 -42.228 1.00 96.38 90 ARG A O 1
ATOM 721 N N . ARG A 1 91 ? 22.318 0.091 -43.718 1.00 96.31 91 ARG A N 1
ATOM 722 C CA . ARG A 1 91 ? 22.026 -1.161 -43.006 1.00 96.31 91 ARG A CA 1
ATOM 723 C C . ARG A 1 91 ? 22.746 -1.194 -41.657 1.00 96.31 91 ARG A C 1
ATOM 725 O O . ARG A 1 91 ? 22.095 -1.473 -40.650 1.00 96.31 91 ARG A O 1
ATOM 732 N N . ARG A 1 92 ? 24.035 -0.844 -41.604 1.00 97.12 92 ARG A N 1
ATOM 733 C CA . ARG A 1 92 ? 24.819 -0.757 -40.358 1.00 97.12 92 ARG A CA 1
ATOM 734 C C . ARG A 1 92 ? 24.182 0.212 -39.364 1.00 97.12 92 ARG A C 1
ATOM 736 O O . ARG A 1 92 ? 23.908 -0.178 -38.228 1.00 97.12 92 ARG A O 1
ATOM 743 N N . ARG A 1 93 ? 23.829 1.427 -39.800 1.00 97.94 93 ARG A N 1
ATOM 744 C CA . ARG A 1 93 ? 23.133 2.418 -38.954 1.00 97.94 93 ARG A CA 1
ATOM 745 C C . ARG A 1 93 ? 21.802 1.899 -38.415 1.00 97.94 93 ARG A C 1
ATOM 747 O O . ARG A 1 93 ? 21.512 2.070 -37.231 1.00 97.94 93 ARG A O 1
ATOM 754 N N . ARG A 1 94 ? 21.005 1.220 -39.248 1.00 97.88 94 ARG A N 1
ATOM 755 C CA . ARG A 1 94 ? 19.742 0.593 -38.821 1.00 97.88 94 ARG A CA 1
ATOM 756 C C . ARG A 1 94 ? 19.962 -0.505 -37.788 1.00 97.88 94 ARG A C 1
ATOM 758 O O . ARG A 1 94 ? 19.215 -0.549 -36.818 1.00 97.88 94 ARG A O 1
ATOM 765 N N . MET A 1 95 ? 20.976 -1.353 -37.958 1.00 98.44 95 MET A N 1
ATOM 766 C CA . MET A 1 95 ? 21.293 -2.398 -36.978 1.00 98.44 95 MET A CA 1
ATOM 767 C C . MET A 1 95 ? 21.674 -1.801 -35.621 1.00 98.44 95 MET A C 1
ATOM 769 O O . MET A 1 95 ? 21.182 -2.263 -34.595 1.00 98.44 95 MET A O 1
ATOM 773 N N . ILE A 1 96 ? 22.481 -0.737 -35.606 1.00 98.12 96 ILE A N 1
ATOM 774 C CA . ILE A 1 96 ? 22.866 -0.047 -34.366 1.00 98.12 96 ILE A CA 1
ATOM 775 C C . ILE A 1 96 ? 21.644 0.612 -33.711 1.00 98.12 96 ILE A C 1
ATOM 777 O O . ILE A 1 96 ? 21.395 0.411 -32.522 1.00 98.12 96 ILE A O 1
ATOM 781 N N . SER A 1 97 ? 20.844 1.350 -34.486 1.00 98.50 97 SER A N 1
ATOM 782 C CA . SER A 1 97 ? 19.643 2.023 -33.981 1.00 98.50 97 SER A CA 1
ATOM 783 C C . SER A 1 97 ? 18.600 1.034 -33.451 1.00 98.50 97 SER A C 1
ATOM 785 O O . SER A 1 97 ? 18.058 1.237 -32.366 1.00 98.50 97 SER A O 1
ATOM 787 N N . ASN A 1 98 ? 18.356 -0.069 -34.165 1.00 98.62 98 ASN A N 1
ATOM 788 C CA . ASN A 1 98 ? 17.425 -1.113 -33.740 1.00 98.62 98 ASN A CA 1
ATOM 789 C C . ASN A 1 98 ? 17.927 -1.834 -32.484 1.00 98.62 98 ASN A C 1
ATOM 791 O O . ASN A 1 98 ? 17.164 -2.052 -31.546 1.00 98.62 98 ASN A O 1
ATOM 795 N N . ARG A 1 99 ? 19.231 -2.127 -32.413 1.00 98.56 99 ARG A N 1
ATOM 796 C CA . ARG A 1 99 ? 19.841 -2.700 -31.211 1.00 98.56 99 ARG A CA 1
ATOM 797 C C . ARG A 1 99 ? 19.613 -1.803 -29.996 1.00 98.56 99 ARG A C 1
ATOM 799 O O . ARG A 1 99 ? 19.204 -2.288 -28.941 1.00 98.56 99 ARG A O 1
ATOM 806 N N . GLU A 1 100 ? 19.834 -0.502 -30.146 1.00 98.56 100 GLU A N 1
ATOM 807 C CA . GLU A 1 100 ? 19.632 0.456 -29.062 1.00 98.56 100 GLU A CA 1
ATOM 808 C C . GLU A 1 100 ? 18.146 0.629 -28.709 1.00 98.56 100 GLU A C 1
ATOM 810 O O . GLU A 1 100 ? 17.790 0.671 -27.529 1.00 98.56 100 GLU A O 1
ATOM 815 N N . SER A 1 101 ? 17.247 0.664 -29.696 1.00 98.44 101 SER A N 1
ATOM 816 C CA . SER A 1 101 ? 15.807 0.786 -29.445 1.00 98.44 101 SER A CA 1
ATOM 817 C C . SER A 1 101 ? 15.232 -0.462 -28.768 1.00 98.44 101 SER A C 1
ATOM 819 O O . SER A 1 101 ? 14.453 -0.336 -27.818 1.00 98.44 101 SER A O 1
ATOM 821 N N . ALA A 1 102 ? 15.676 -1.659 -29.163 1.00 98.69 102 ALA A N 1
ATOM 822 C CA . ALA A 1 102 ? 15.339 -2.916 -28.507 1.00 98.69 102 ALA A CA 1
ATOM 823 C C . ALA A 1 102 ? 15.847 -2.940 -27.059 1.00 98.69 102 ALA A C 1
ATOM 825 O O . ALA A 1 102 ? 15.088 -3.296 -26.155 1.00 98.69 102 ALA A O 1
ATOM 826 N N . ARG A 1 103 ? 17.090 -2.491 -26.811 1.00 98.75 103 ARG A N 1
ATOM 827 C CA . ARG A 1 103 ? 17.643 -2.355 -25.453 1.00 98.75 103 ARG A CA 1
ATOM 828 C C . ARG A 1 103 ? 16.787 -1.425 -24.598 1.00 98.75 103 ARG A C 1
ATOM 830 O O . ARG A 1 103 ? 16.375 -1.804 -23.506 1.00 98.75 103 ARG A O 1
ATOM 837 N N . ARG A 1 104 ? 16.464 -0.230 -25.101 1.00 98.81 104 ARG A N 1
ATOM 838 C CA . ARG A 1 104 ? 15.616 0.749 -24.396 1.00 98.81 104 ARG A CA 1
ATOM 839 C C . ARG A 1 104 ? 14.221 0.209 -24.120 1.00 98.81 104 ARG A C 1
ATOM 841 O O . ARG A 1 104 ? 13.692 0.433 -23.038 1.00 98.81 104 ARG A O 1
ATOM 848 N N . SER A 1 105 ? 13.637 -0.508 -25.077 1.00 98.81 105 SER A N 1
ATOM 849 C CA . SER A 1 105 ? 12.332 -1.146 -24.910 1.00 98.81 105 SER A CA 1
ATOM 850 C C . SER A 1 105 ? 12.357 -2.183 -23.785 1.00 98.81 105 SER A C 1
ATOM 852 O O . SER A 1 105 ? 11.514 -2.127 -22.892 1.00 98.81 105 SER A O 1
ATOM 854 N N . ARG A 1 106 ? 13.374 -3.061 -23.762 1.00 98.75 106 ARG A N 1
ATOM 855 C CA . ARG A 1 106 ? 13.577 -4.036 -22.677 1.00 98.75 106 ARG A CA 1
ATOM 856 C C . ARG A 1 106 ? 13.760 -3.346 -21.327 1.00 98.75 106 ARG A C 1
ATOM 858 O O . ARG A 1 106 ? 13.067 -3.702 -20.386 1.00 98.75 106 ARG A O 1
ATOM 865 N N . MET A 1 107 ? 14.604 -2.315 -21.251 1.00 98.81 107 MET A N 1
ATOM 866 C CA . MET A 1 107 ? 14.823 -1.563 -20.008 1.00 98.81 107 MET A CA 1
ATOM 867 C C . MET A 1 107 ? 13.554 -0.880 -19.491 1.00 98.81 107 MET A C 1
ATOM 869 O O . MET A 1 107 ? 13.320 -0.871 -18.289 1.00 98.81 107 MET A O 1
ATOM 873 N N . ARG A 1 108 ? 12.720 -0.316 -20.376 1.00 98.75 108 ARG A N 1
ATOM 874 C CA . ARG A 1 108 ? 11.432 0.268 -19.971 1.00 98.75 108 ARG A CA 1
ATOM 875 C C . ARG A 1 108 ? 10.483 -0.789 -19.416 1.00 98.75 108 ARG A C 1
ATOM 877 O O . ARG A 1 108 ? 9.912 -0.565 -18.359 1.00 98.75 108 ARG A O 1
ATOM 884 N N . LYS A 1 109 ? 10.350 -1.931 -20.097 1.00 98.75 109 LYS A N 1
ATOM 885 C CA . LYS A 1 109 ? 9.509 -3.037 -19.618 1.00 98.75 109 LYS A CA 1
ATOM 886 C C . LYS A 1 109 ? 10.010 -3.598 -18.289 1.00 98.75 109 LYS A C 1
ATOM 888 O O . LYS A 1 109 ? 9.193 -3.851 -17.419 1.00 98.75 109 LYS A O 1
ATOM 893 N N . GLN A 1 110 ? 11.327 -3.737 -18.116 1.00 98.69 110 GLN A N 1
ATOM 894 C CA . GLN A 1 110 ? 11.905 -4.188 -16.849 1.00 98.69 110 GLN A CA 1
ATOM 895 C C . GLN A 1 110 ? 11.533 -3.242 -15.706 1.00 98.69 110 GLN A C 1
ATOM 897 O O . GLN A 1 110 ? 10.990 -3.699 -14.715 1.00 98.69 110 GLN A O 1
ATOM 902 N N . ARG A 1 111 ? 11.704 -1.925 -15.888 1.00 98.56 111 ARG A N 1
ATOM 903 C CA . ARG A 1 111 ? 11.301 -0.935 -14.874 1.00 98.56 111 ARG A CA 1
ATOM 904 C C . ARG A 1 111 ? 9.819 -1.026 -14.525 1.00 98.56 111 ARG A C 1
ATOM 906 O O . ARG A 1 111 ? 9.480 -1.028 -13.358 1.00 98.56 111 ARG A O 1
ATOM 913 N N . GLN A 1 112 ? 8.947 -1.176 -15.522 1.00 98.62 112 GLN A N 1
ATOM 914 C CA . GLN A 1 112 ? 7.511 -1.344 -15.272 1.00 98.62 112 GLN A CA 1
ATOM 915 C C . GLN A 1 112 ? 7.195 -2.609 -14.461 1.00 98.62 112 GLN A C 1
ATOM 917 O O . GLN A 1 112 ? 6.278 -2.596 -13.643 1.00 98.62 112 GLN A O 1
ATOM 922 N N . LEU A 1 113 ? 7.932 -3.702 -14.686 1.00 98.75 113 LEU A N 1
ATOM 923 C CA . LEU A 1 113 ? 7.798 -4.920 -13.888 1.00 98.75 113 LEU A CA 1
ATOM 924 C C . LEU A 1 113 ? 8.319 -4.716 -12.464 1.00 98.75 113 LEU A C 1
ATOM 926 O O . LEU A 1 113 ? 7.660 -5.155 -11.526 1.00 98.75 113 LEU A O 1
ATOM 930 N N . ASP A 1 114 ? 9.455 -4.036 -12.308 1.00 98.62 114 ASP A N 1
ATOM 931 C CA . ASP A 1 114 ? 10.038 -3.719 -11.004 1.00 98.62 114 ASP A CA 1
ATOM 932 C C . ASP A 1 114 ? 9.091 -2.820 -10.186 1.00 98.62 114 ASP A C 1
ATOM 934 O O . ASP A 1 114 ? 8.821 -3.111 -9.022 1.00 98.62 114 ASP A O 1
ATOM 938 N N . ASP A 1 115 ? 8.507 -1.793 -10.812 1.00 98.62 115 ASP A N 1
ATOM 939 C CA . ASP A 1 115 ? 7.526 -0.890 -10.199 1.00 98.62 115 ASP A CA 1
ATOM 940 C C . ASP A 1 115 ? 6.263 -1.654 -9.766 1.00 98.62 115 ASP A C 1
ATOM 942 O O . ASP A 1 115 ? 5.788 -1.514 -8.636 1.00 98.62 115 ASP A O 1
ATOM 946 N N . LEU A 1 116 ? 5.730 -2.521 -10.638 1.00 98.75 116 LEU A N 1
ATOM 947 C CA . LEU A 1 116 ? 4.567 -3.345 -10.307 1.00 98.75 116 LEU A CA 1
ATOM 948 C C . LEU A 1 116 ? 4.878 -4.328 -9.172 1.00 98.75 116 LEU A C 1
ATOM 950 O O . LEU A 1 116 ? 4.050 -4.531 -8.283 1.00 98.75 116 LEU A O 1
ATOM 954 N N . PHE A 1 117 ? 6.068 -4.926 -9.174 1.00 98.56 117 PHE A N 1
ATOM 955 C CA . PHE A 1 117 ? 6.509 -5.808 -8.102 1.00 98.56 117 PHE A CA 1
ATOM 956 C C . PHE A 1 117 ? 6.623 -5.052 -6.774 1.00 98.56 117 PHE A C 1
ATOM 958 O O . PHE A 1 117 ? 6.117 -5.531 -5.758 1.00 98.56 117 PHE A O 1
ATOM 965 N N . ALA A 1 118 ? 7.199 -3.846 -6.784 1.00 98.62 118 ALA A N 1
ATOM 966 C CA . ALA A 1 118 ? 7.269 -2.981 -5.612 1.00 98.62 118 ALA A CA 1
ATOM 967 C C . ALA A 1 118 ? 5.870 -2.645 -5.071 1.00 98.62 118 ALA A C 1
ATOM 969 O O . ALA A 1 118 ? 5.643 -2.745 -3.865 1.00 98.62 118 ALA A O 1
ATOM 970 N N . HIS A 1 119 ? 4.906 -2.341 -5.948 1.00 98.62 119 HIS A N 1
ATOM 971 C CA . HIS A 1 119 ? 3.512 -2.131 -5.547 1.00 98.62 119 HIS A CA 1
ATOM 972 C C . HIS A 1 119 ? 2.900 -3.377 -4.898 1.00 98.62 119 HIS A C 1
ATOM 974 O O . HIS A 1 119 ? 2.253 -3.267 -3.860 1.00 98.62 119 HIS A O 1
ATOM 980 N N . VAL A 1 120 ? 3.119 -4.569 -5.459 1.00 98.69 120 VAL A N 1
ATOM 981 C CA . VAL A 1 120 ? 2.610 -5.823 -4.878 1.00 98.69 120 VAL A CA 1
ATOM 982 C C . VAL A 1 120 ? 3.209 -6.076 -3.496 1.00 98.69 120 VAL A C 1
ATOM 984 O O . VAL A 1 120 ? 2.479 -6.434 -2.573 1.00 98.69 120 VAL A O 1
ATOM 987 N N . VAL A 1 121 ? 4.520 -5.888 -3.333 1.00 98.56 121 VAL A N 1
ATOM 988 C CA . VAL A 1 121 ? 5.193 -6.044 -2.035 1.00 98.56 121 VAL A CA 1
ATOM 989 C C . VAL A 1 121 ? 4.646 -5.039 -1.022 1.00 98.56 121 VAL A C 1
ATOM 991 O O . VAL A 1 121 ? 4.290 -5.432 0.089 1.00 98.56 121 VAL A O 1
ATOM 994 N N . HIS A 1 122 ? 4.507 -3.771 -1.415 1.00 98.56 122 HIS A N 1
ATOM 995 C CA . HIS A 1 122 ? 3.953 -2.729 -0.557 1.00 98.56 122 HIS A CA 1
ATOM 996 C C . HIS A 1 122 ? 2.519 -3.050 -0.120 1.00 98.56 122 HIS A C 1
ATOM 998 O O . HIS A 1 122 ? 2.230 -3.039 1.073 1.00 98.56 122 HIS A O 1
ATOM 1004 N N . LEU A 1 1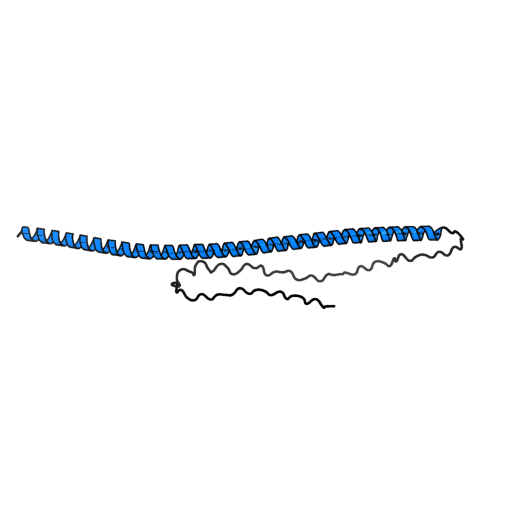23 ? 1.641 -3.410 -1.061 1.00 98.69 123 LEU A N 1
ATOM 1005 C CA . LEU A 1 123 ? 0.249 -3.753 -0.764 1.00 98.69 123 LEU A CA 1
ATOM 1006 C C . LEU A 1 123 ? 0.137 -4.981 0.140 1.00 98.69 123 LEU A C 1
ATOM 1008 O O . LEU A 1 123 ? -0.698 -4.995 1.038 1.00 98.69 123 LEU A O 1
ATOM 1012 N N . ARG A 1 124 ? 0.988 -5.996 -0.051 1.00 98.62 124 ARG A N 1
ATOM 1013 C CA . ARG A 1 124 ? 1.037 -7.167 0.838 1.00 98.62 124 ARG A CA 1
ATOM 1014 C C . ARG A 1 124 ? 1.455 -6.786 2.255 1.00 98.62 124 ARG A C 1
ATOM 1016 O O . ARG A 1 124 ? 0.818 -7.230 3.203 1.00 98.62 124 ARG A O 1
ATOM 1023 N N . SER A 1 125 ? 2.482 -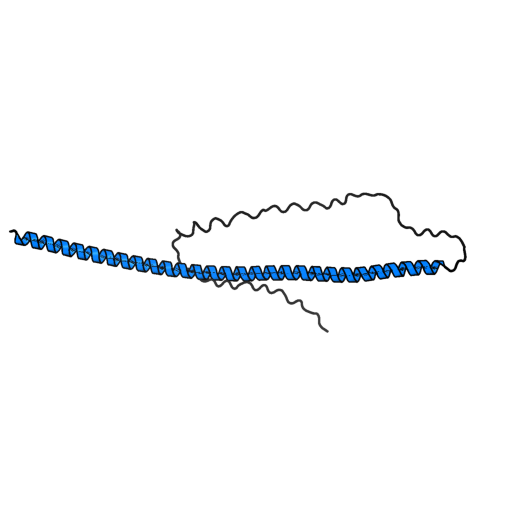5.949 2.395 1.00 98.50 125 SER A N 1
ATOM 1024 C CA . SER A 1 125 ? 2.923 -5.454 3.703 1.00 98.50 125 SER A CA 1
ATOM 1025 C C . SER A 1 125 ? 1.834 -4.626 4.382 1.00 98.50 125 SER A C 1
ATOM 1027 O O . SER A 1 125 ? 1.524 -4.863 5.543 1.00 98.50 125 SER A O 1
ATOM 1029 N N . ALA A 1 126 ? 1.215 -3.695 3.651 1.00 98.56 126 ALA A N 1
ATOM 1030 C CA . ALA A 1 126 ? 0.137 -2.859 4.166 1.00 98.56 126 ALA A CA 1
ATOM 1031 C C . ALA A 1 126 ? -1.075 -3.700 4.590 1.00 98.56 126 ALA A C 1
ATOM 1033 O O . ALA A 1 126 ? -1.648 -3.468 5.648 1.00 98.56 126 ALA A O 1
ATOM 1034 N N . ASN A 1 127 ? -1.440 -4.712 3.800 1.00 98.62 127 ASN A N 1
ATOM 1035 C CA . ASN A 1 127 ? -2.520 -5.630 4.147 1.00 98.62 127 ASN A CA 1
ATOM 1036 C C . ASN A 1 127 ? -2.217 -6.411 5.434 1.00 98.62 127 ASN A C 1
ATOM 1038 O O . ASN A 1 127 ? -3.092 -6.523 6.287 1.00 98.62 127 ASN A O 1
ATOM 1042 N N . HIS A 1 128 ? -0.981 -6.891 5.602 1.00 98.50 128 HIS A N 1
ATOM 1043 C CA . HIS A 1 128 ? -0.574 -7.573 6.827 1.00 98.50 128 HIS A CA 1
ATOM 1044 C C . HIS A 1 128 ? -0.652 -6.649 8.049 1.00 98.50 128 HIS A C 1
ATOM 1046 O O . HIS A 1 128 ? -1.256 -7.029 9.048 1.00 98.50 128 HIS A O 1
ATOM 1052 N N . GLN A 1 129 ? -0.147 -5.416 7.931 1.00 98.62 129 GLN A N 1
ATOM 1053 C CA . GLN A 1 129 ? -0.247 -4.405 8.988 1.00 98.62 129 GLN A CA 1
ATOM 1054 C C . GLN A 1 129 ? -1.704 -4.141 9.392 1.00 98.62 129 GLN A C 1
ATOM 1056 O O . GLN A 1 129 ? -2.028 -4.165 10.573 1.00 98.62 129 GLN A O 1
ATOM 1061 N N . LEU A 1 130 ? -2.599 -3.964 8.416 1.00 98.69 130 LEU A N 1
ATOM 1062 C CA . LEU A 1 130 ? -4.021 -3.726 8.682 1.00 98.69 130 LEU A CA 1
ATOM 1063 C C . LEU A 1 130 ? -4.693 -4.905 9.394 1.00 98.69 130 LEU A C 1
ATOM 1065 O O . LEU A 1 130 ? -5.566 -4.698 10.235 1.00 98.69 130 LEU A O 1
ATOM 1069 N N . ILE A 1 131 ? -4.306 -6.139 9.063 1.00 98.62 131 ILE A N 1
ATOM 1070 C CA . ILE A 1 131 ? -4.802 -7.337 9.750 1.00 98.62 131 ILE A CA 1
ATOM 1071 C C . ILE A 1 131 ? -4.322 -7.354 11.205 1.00 98.62 131 ILE A C 1
ATOM 1073 O O . ILE A 1 131 ? -5.109 -7.657 12.104 1.00 98.62 131 ILE A O 1
ATOM 1077 N N . ASP A 1 132 ? -3.059 -7.015 11.454 1.00 98.50 132 ASP A N 1
ATOM 1078 C CA . ASP A 1 132 ? -2.503 -6.960 12.807 1.00 98.50 132 ASP A CA 1
ATOM 1079 C C . ASP A 1 132 ? -3.186 -5.877 13.654 1.00 98.50 132 ASP A C 1
ATOM 1081 O O . ASP A 1 132 ? -3.603 -6.151 14.784 1.00 98.50 132 A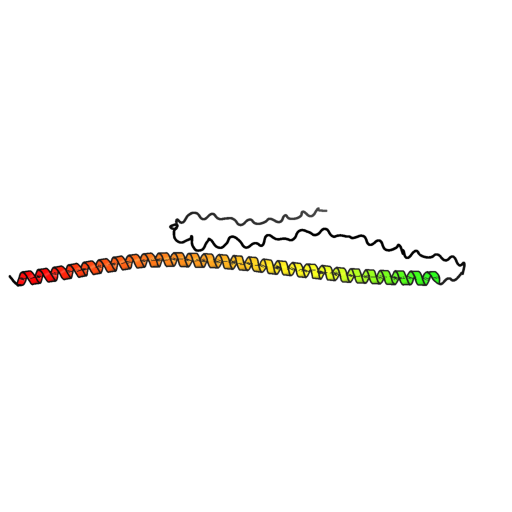SP A O 1
ATOM 1085 N N . ASP A 1 133 ? -3.391 -4.689 13.083 1.00 98.62 133 ASP A N 1
ATOM 1086 C CA . ASP A 1 133 ? -4.099 -3.581 13.728 1.00 98.62 133 ASP A CA 1
ATOM 1087 C C . ASP A 1 133 ? -5.549 -3.962 14.049 1.00 98.62 133 ASP A C 1
ATOM 1089 O O . ASP A 1 133 ? -6.026 -3.757 15.168 1.00 98.62 133 ASP A O 1
ATOM 1093 N N . LEU A 1 134 ? -6.250 -4.594 13.102 1.00 98.62 134 LEU A N 1
ATOM 1094 C CA . LEU A 1 134 ? -7.608 -5.090 13.317 1.00 98.62 134 LEU A CA 1
ATOM 1095 C C . LEU A 1 134 ? -7.653 -6.108 14.464 1.00 98.62 134 LEU A C 1
ATOM 1097 O O . LEU A 1 134 ? -8.510 -6.019 15.345 1.00 98.62 134 LEU A O 1
ATOM 1101 N N . ASN A 1 135 ? -6.714 -7.054 14.488 1.00 98.44 135 ASN A N 1
ATOM 1102 C CA . ASN A 1 135 ? -6.612 -8.040 15.560 1.00 98.44 135 ASN A CA 1
ATOM 1103 C C . ASN A 1 135 ? -6.349 -7.383 16.920 1.00 98.44 135 ASN A C 1
ATOM 1105 O O . ASN A 1 135 ? -6.868 -7.849 17.938 1.00 98.44 135 ASN A O 1
ATOM 1109 N N . HIS A 1 136 ? -5.556 -6.312 16.959 1.00 98.56 136 HIS A N 1
ATOM 1110 C CA . HIS A 1 136 ? -5.320 -5.556 18.182 1.00 98.56 136 HIS A CA 1
ATOM 1111 C C . HIS A 1 136 ? -6.596 -4.866 18.672 1.00 98.56 136 HIS A C 1
ATOM 1113 O O . HIS A 1 136 ? -6.970 -5.047 19.833 1.00 98.56 136 HIS A O 1
ATOM 1119 N N . VAL A 1 137 ? -7.311 -4.174 17.780 1.00 98.56 137 VAL A N 1
ATOM 1120 C CA . VAL A 1 137 ? -8.577 -3.497 18.101 1.00 98.56 137 VAL A CA 1
ATOM 1121 C C . VAL A 1 137 ? -9.630 -4.489 18.595 1.00 98.56 137 VAL A C 1
ATOM 1123 O O . VAL A 1 137 ? -10.323 -4.209 19.570 1.00 98.56 137 VAL A O 1
ATOM 1126 N N . ILE A 1 138 ? -9.730 -5.675 17.987 1.00 98.38 138 ILE A N 1
ATOM 1127 C CA . ILE A 1 138 ? -10.655 -6.727 18.437 1.00 98.38 138 ILE A CA 1
ATOM 1128 C C . ILE A 1 138 ? -10.333 -7.168 19.872 1.00 98.38 138 ILE A C 1
ATOM 1130 O O . ILE A 1 138 ? -11.240 -7.294 20.700 1.00 98.38 138 ILE A O 1
ATOM 1134 N N . LYS A 1 139 ? -9.050 -7.388 20.188 1.00 98.19 139 LYS A N 1
ATOM 1135 C CA . LYS A 1 139 ? -8.614 -7.775 21.541 1.00 98.19 139 LYS A CA 1
ATOM 1136 C C . LYS A 1 139 ? -8.931 -6.689 22.564 1.00 98.19 139 LYS A C 1
ATOM 1138 O O . LYS A 1 139 ? -9.458 -6.995 23.635 1.00 98.19 139 LYS A O 1
ATOM 1143 N N . ASP A 1 140 ? -8.650 -5.437 22.229 1.00 98.50 140 ASP A N 1
ATOM 1144 C CA . ASP A 1 140 ? -8.904 -4.304 23.116 1.00 98.50 140 ASP A CA 1
ATOM 1145 C C . ASP A 1 140 ? -10.400 -4.095 23.335 1.00 98.50 140 ASP A C 1
ATOM 1147 O O . ASP A 1 140 ? -10.842 -3.938 24.473 1.00 98.50 140 ASP A O 1
ATOM 1151 N N . HIS A 1 141 ? -11.202 -4.203 22.276 1.00 98.56 141 HIS A N 1
ATOM 1152 C CA . HIS A 1 141 ? -12.655 -4.158 22.371 1.00 98.56 141 HIS A CA 1
ATOM 1153 C C . HIS A 1 141 ? -13.195 -5.258 23.295 1.00 98.56 141 HIS A C 1
ATOM 1155 O O . HIS A 1 141 ? -14.016 -4.981 24.168 1.00 98.56 141 HIS A O 1
ATOM 1161 N N . SER A 1 142 ? -12.691 -6.492 23.178 1.00 98.31 142 SER A N 1
ATOM 1162 C CA . SER A 1 142 ? -13.071 -7.584 24.083 1.00 98.31 142 SER A CA 1
ATOM 1163 C C . SER A 1 142 ? -12.722 -7.277 25.542 1.00 98.31 142 SER A C 1
ATOM 1165 O O . SER A 1 142 ? -13.525 -7.555 26.433 1.00 98.31 142 SER A O 1
ATOM 1167 N N . ARG A 1 143 ? -11.545 -6.693 25.801 1.00 98.38 143 ARG A N 1
ATOM 1168 C CA . ARG A 1 143 ? -11.130 -6.289 27.153 1.00 98.38 143 ARG A CA 1
ATOM 1169 C C . ARG A 1 143 ? -12.042 -5.195 27.709 1.00 98.38 143 ARG A C 1
ATOM 1171 O O . ARG A 1 143 ? -12.468 -5.281 28.856 1.00 98.38 143 ARG A O 1
ATOM 1178 N N . ILE A 1 144 ? -12.372 -4.198 26.892 1.00 98.56 144 ILE A N 1
ATOM 1179 C CA . ILE A 1 144 ? -13.272 -3.101 27.266 1.00 98.56 144 ILE A CA 1
ATOM 1180 C C . ILE A 1 144 ? -14.674 -3.632 27.576 1.00 98.56 144 ILE A C 1
ATOM 1182 O O . ILE A 1 144 ? -15.289 -3.186 28.543 1.00 98.56 144 ILE A O 1
ATOM 1186 N N . LEU A 1 145 ? -15.193 -4.587 26.799 1.00 98.50 145 LEU A N 1
ATOM 1187 C CA . LEU A 1 145 ? -16.490 -5.206 27.078 1.00 98.50 145 LEU A CA 1
ATOM 1188 C C . LEU A 1 145 ? -16.491 -5.961 28.410 1.00 98.50 145 LEU A C 1
ATOM 1190 O O . LEU A 1 145 ? -17.438 -5.819 29.183 1.00 98.50 145 LEU A O 1
ATOM 1194 N N . GLN A 1 146 ? -15.431 -6.721 28.691 1.00 98.50 146 GLN A N 1
ATOM 1195 C CA . GLN A 1 146 ? -15.284 -7.428 29.962 1.00 98.50 146 GLN A CA 1
ATOM 1196 C C . GLN A 1 146 ? -15.236 -6.451 31.142 1.00 98.50 146 GLN A C 1
ATOM 1198 O O . GLN A 1 146 ? -15.939 -6.646 32.132 1.00 98.50 146 GLN A O 1
ATOM 1203 N N . GLU A 1 147 ? -14.459 -5.375 31.021 1.00 98.50 147 GLU A N 1
ATOM 1204 C CA . GLU A 1 147 ? -14.355 -4.362 32.070 1.00 98.50 147 GLU A CA 1
ATOM 1205 C C . GLU A 1 147 ? -15.679 -3.616 32.277 1.00 98.50 147 GLU A C 1
ATOM 1207 O O . GLU A 1 147 ? -16.112 -3.423 33.408 1.00 98.50 147 GLU A O 1
ATOM 1212 N N . ASN A 1 148 ? -16.389 -3.271 31.199 1.00 98.50 148 ASN A N 1
ATOM 1213 C CA . ASN A 1 148 ? -17.721 -2.675 31.303 1.00 98.50 148 ASN A CA 1
ATOM 1214 C C . ASN A 1 148 ? -18.722 -3.605 31.998 1.00 98.50 148 ASN A C 1
ATOM 1216 O O . ASN A 1 148 ? -19.549 -3.135 32.776 1.00 98.50 148 ASN A O 1
ATOM 1220 N N . ALA A 1 149 ? -18.675 -4.910 31.720 1.00 98.44 149 ALA A N 1
ATOM 1221 C CA . ALA A 1 149 ? -19.528 -5.881 32.400 1.00 98.44 149 ALA A CA 1
ATOM 1222 C C . ALA A 1 149 ? -19.213 -5.935 33.903 1.00 98.44 149 ALA A C 1
ATOM 1224 O O . ALA A 1 149 ? -20.133 -5.843 34.714 1.00 98.44 149 ALA A O 1
ATOM 1225 N N . ARG A 1 150 ? -17.922 -5.977 34.263 1.00 98.62 150 ARG A N 1
ATOM 1226 C CA . ARG A 1 150 ? -17.453 -5.948 35.657 1.00 98.62 150 ARG A CA 1
ATOM 1227 C C . ARG A 1 150 ? -17.918 -4.690 36.393 1.00 98.62 150 ARG A C 1
ATOM 1229 O O . ARG A 1 150 ? -18.462 -4.787 37.486 1.00 98.62 150 ARG A O 1
ATOM 1236 N N . LEU A 1 151 ? -17.756 -3.516 35.783 1.00 98.62 151 LEU A N 1
ATOM 1237 C CA . LEU A 1 151 ? -18.171 -2.244 36.380 1.00 98.62 151 LEU A CA 1
ATOM 1238 C C . LEU A 1 151 ? -19.692 -2.144 36.544 1.00 98.62 151 LEU A C 1
ATOM 1240 O O . LEU A 1 151 ? -20.163 -1.596 37.536 1.00 98.62 151 LEU A O 1
ATOM 1244 N N . ARG A 1 152 ? -20.477 -2.689 35.605 1.00 98.44 152 ARG A N 1
ATOM 1245 C CA . ARG A 1 152 ? -21.942 -2.759 35.743 1.00 98.44 152 ARG A CA 1
ATOM 1246 C C . ARG A 1 152 ? -22.359 -3.680 36.884 1.00 98.44 152 ARG A C 1
ATOM 1248 O O . ARG A 1 152 ? -23.257 -3.331 37.643 1.00 98.44 152 ARG A O 1
ATOM 1255 N N . GLU A 1 153 ? -21.706 -4.828 37.030 1.00 98.38 153 GLU A N 1
ATOM 1256 C CA . GLU A 1 153 ? -21.942 -5.725 38.163 1.00 98.38 153 GLU A CA 1
ATOM 1257 C C . GLU A 1 153 ? -21.603 -5.035 39.493 1.00 98.38 153 GLU A C 1
ATOM 1259 O O . GLU A 1 153 ? -22.407 -5.049 40.424 1.00 98.38 153 GLU A O 1
ATOM 1264 N N . GLU A 1 154 ? -20.468 -4.337 39.567 1.00 98.25 154 GLU A N 1
ATOM 1265 C CA . GLU A 1 154 ? -20.073 -3.582 40.758 1.00 98.25 154 GLU A CA 1
ATOM 1266 C C . GLU A 1 154 ? -21.067 -2.455 41.084 1.00 98.25 154 GLU A C 1
ATOM 1268 O O . GLU A 1 154 ? -21.498 -2.330 42.232 1.00 98.25 154 GLU A O 1
ATOM 1273 N N . ALA A 1 155 ? -21.503 -1.691 40.078 1.00 98.38 155 ALA A N 1
ATOM 1274 C CA . ALA A 1 155 ? -22.502 -0.639 40.243 1.00 98.38 155 ALA A CA 1
ATOM 1275 C C . ALA A 1 155 ? -23.830 -1.193 40.782 1.00 98.38 155 ALA A C 1
ATOM 1277 O O . ALA A 1 155 ? -24.333 -0.696 41.787 1.00 98.38 155 ALA A O 1
ATOM 1278 N N . THR A 1 156 ? -24.354 -2.274 40.193 1.00 98.12 156 THR A N 1
ATOM 1279 C CA . THR A 1 156 ? -25.601 -2.902 40.674 1.00 98.12 156 THR A CA 1
ATOM 1280 C C . THR A 1 156 ? -25.455 -3.474 42.090 1.00 98.12 156 THR A C 1
ATOM 1282 O O . THR A 1 156 ? -26.379 -3.387 42.898 1.00 98.12 156 THR A O 1
ATOM 1285 N N . SER A 1 157 ? -24.284 -4.015 42.443 1.00 97.81 157 SER A N 1
ATOM 1286 C CA . SER A 1 157 ? -23.982 -4.476 43.804 1.00 97.81 157 SER A CA 1
ATOM 1287 C C . SER A 1 157 ? -24.009 -3.327 44.817 1.00 97.81 157 SER A C 1
ATOM 1289 O O . SER A 1 157 ? -24.598 -3.459 45.894 1.00 97.81 157 SER A O 1
ATOM 1291 N N . LEU A 1 158 ? -23.413 -2.182 44.475 1.00 97.88 158 LEU A N 1
ATOM 1292 C CA . LEU A 1 158 ? -23.424 -0.984 45.316 1.00 97.88 158 LEU A CA 1
ATOM 1293 C C . LEU A 1 158 ? -24.828 -0.382 45.445 1.00 97.88 158 LEU A C 1
ATOM 1295 O O . LEU A 1 158 ? -25.230 -0.040 46.556 1.00 97.88 158 LEU A O 1
ATOM 1299 N N . GLU A 1 159 ? -25.596 -0.315 44.356 1.00 97.50 159 GLU A N 1
ATOM 1300 C CA . GLU A 1 159 ? -26.997 0.128 44.373 1.00 97.50 159 GLU A CA 1
ATOM 1301 C C . GLU A 1 159 ? -27.855 -0.748 45.294 1.00 97.50 159 GLU A C 1
ATOM 1303 O O . GLU A 1 159 ? -28.614 -0.232 46.117 1.00 97.50 159 GLU A O 1
ATOM 1308 N N . ASN A 1 160 ? -27.689 -2.072 45.225 1.00 96.56 160 ASN A N 1
ATOM 1309 C CA . ASN A 1 160 ? -28.390 -3.003 46.106 1.00 96.56 160 ASN A CA 1
ATOM 1310 C C . ASN A 1 160 ? -28.016 -2.793 47.579 1.00 96.56 160 ASN A C 1
ATOM 1312 O O . ASN A 1 160 ? -28.902 -2.744 48.430 1.00 96.56 160 ASN A O 1
ATOM 1316 N N . LYS A 1 161 ? -26.724 -2.624 47.893 1.00 96.44 161 LYS A N 1
ATOM 1317 C CA . LYS A 1 161 ? -26.268 -2.327 49.264 1.00 96.44 161 LYS A CA 1
ATOM 1318 C C . LYS A 1 161 ? -26.854 -1.017 49.784 1.00 96.44 161 LYS A C 1
ATOM 1320 O O . LYS A 1 161 ? -27.314 -0.965 50.919 1.00 96.44 161 LYS A O 1
ATOM 1325 N N . LEU A 1 162 ? -26.864 0.024 48.955 1.00 96.38 162 LEU A N 1
ATOM 1326 C CA . LEU A 1 162 ? -27.425 1.324 49.311 1.00 96.38 162 LEU A CA 1
ATOM 1327 C C . LEU A 1 162 ? -28.931 1.227 49.578 1.00 96.38 162 LEU A C 1
ATOM 1329 O O . LEU A 1 162 ? -29.411 1.767 50.571 1.00 96.38 162 LEU A O 1
ATOM 1333 N N . ARG A 1 163 ? -29.662 0.475 48.750 1.00 95.69 163 ARG A N 1
ATOM 1334 C CA . ARG A 1 163 ? -31.091 0.216 48.951 1.00 95.69 163 ARG A CA 1
ATOM 1335 C C . ARG A 1 163 ? -31.369 -0.546 50.249 1.00 95.69 163 ARG A C 1
ATOM 1337 O O . ARG A 1 163 ? -32.315 -0.198 50.945 1.00 95.69 163 ARG A O 1
ATOM 1344 N N . LEU A 1 164 ? -30.564 -1.558 50.581 1.00 94.69 164 LEU A N 1
ATOM 1345 C CA . LEU A 1 164 ? -30.702 -2.302 51.840 1.00 94.69 164 LEU A CA 1
ATOM 1346 C C . LEU A 1 164 ? -30.516 -1.381 53.053 1.00 94.69 164 LEU A C 1
ATOM 1348 O O . LEU A 1 164 ? -31.383 -1.341 53.916 1.00 94.69 164 LEU A O 1
ATOM 1352 N N . LEU A 1 165 ? -29.461 -0.560 53.058 1.00 93.62 165 LEU A N 1
ATOM 1353 C CA . LEU A 1 165 ? -29.213 0.400 54.140 1.00 93.62 165 LEU A CA 1
ATOM 1354 C C . LEU A 1 165 ? -30.335 1.443 54.285 1.00 93.62 165 LEU A C 1
ATOM 1356 O O . LEU A 1 165 ? -30.652 1.863 55.395 1.00 93.62 165 LEU A O 1
ATOM 1360 N N . GLN A 1 166 ? -30.947 1.870 53.176 1.00 92.31 166 GLN A N 1
ATOM 1361 C CA . GLN A 1 166 ? -32.102 2.773 53.208 1.00 92.31 166 GLN A CA 1
ATOM 1362 C C . GLN A 1 166 ? -33.341 2.115 53.826 1.00 92.31 166 GLN A C 1
ATOM 1364 O O . GLN A 1 166 ? -34.069 2.782 54.558 1.00 92.31 166 GLN A O 1
ATOM 1369 N N . ILE A 1 167 ? -33.574 0.829 53.546 1.00 90.31 167 ILE A N 1
ATOM 1370 C CA . ILE A 1 167 ? -34.678 0.059 54.135 1.00 90.31 167 ILE A CA 1
ATOM 1371 C C . ILE A 1 167 ? -34.457 -0.112 55.642 1.00 90.31 167 ILE A C 1
ATOM 1373 O O . ILE A 1 167 ? -35.373 0.149 56.418 1.00 90.31 167 ILE A O 1
ATOM 1377 N N . ASP A 1 168 ? -33.245 -0.483 56.061 1.00 86.69 168 ASP A N 1
ATOM 1378 C CA . ASP A 1 168 ? -32.907 -0.644 57.480 1.00 86.69 168 ASP A CA 1
ATOM 1379 C C . ASP A 1 168 ? -33.155 0.660 58.262 1.00 86.69 168 ASP A C 1
ATOM 1381 O O . ASP A 1 168 ? -33.809 0.651 59.303 1.00 86.69 168 ASP A O 1
ATOM 1385 N N . HIS A 1 169 ? -32.756 1.809 57.703 1.00 83.69 169 HIS A N 1
ATOM 1386 C CA . HIS A 1 169 ? -32.999 3.116 58.319 1.00 83.69 169 HIS A CA 1
ATOM 1387 C C . HIS A 1 169 ? -34.493 3.477 58.456 1.00 83.69 169 HIS A C 1
ATOM 1389 O O . HIS A 1 169 ? -34.882 4.136 59.425 1.00 83.69 169 HIS A O 1
ATOM 1395 N N . GLN A 1 170 ? -35.340 3.061 57.508 1.00 77.56 170 GLN A N 1
ATOM 1396 C CA . GLN A 1 170 ? -36.793 3.271 57.579 1.00 77.56 170 GLN A CA 1
ATOM 1397 C C . GLN A 1 170 ? -37.447 2.393 58.658 1.00 77.56 170 GLN A C 1
ATOM 1399 O O . GLN A 1 170 ? -38.297 2.870 59.407 1.00 77.56 170 GLN A O 1
ATOM 1404 N N . ASN A 1 171 ? -37.001 1.145 58.805 1.00 73.25 171 ASN A N 1
ATOM 1405 C CA . ASN A 1 171 ? -37.525 0.227 59.823 1.00 73.25 171 ASN A CA 1
ATOM 1406 C C . ASN A 1 171 ? -37.151 0.660 61.257 1.00 73.25 171 ASN A C 1
ATOM 1408 O O . ASN A 1 171 ? -37.961 0.540 62.182 1.00 73.25 171 ASN A O 1
ATOM 1412 N N . ASP A 1 172 ? -35.948 1.211 61.447 1.00 72.56 172 ASP A N 1
ATOM 1413 C CA . ASP A 1 172 ? -35.481 1.728 62.743 1.00 72.56 172 ASP A CA 1
ATOM 1414 C C . ASP A 1 172 ? -36.222 3.005 63.185 1.00 72.56 172 ASP A C 1
ATOM 1416 O O . ASP A 1 172 ? -36.326 3.295 64.378 1.00 72.56 172 ASP A O 1
ATOM 1420 N N . SER A 1 173 ? -36.749 3.787 62.237 1.00 70.31 173 SER A N 1
ATOM 1421 C CA . SER A 1 173 ? -37.505 5.011 62.539 1.00 70.31 173 SER A CA 1
ATOM 1422 C C . SER A 1 173 ? -38.985 4.743 62.843 1.00 70.31 173 SER A C 1
ATOM 1424 O O . SER A 1 173 ? -39.570 5.455 63.661 1.00 70.31 173 SER A O 1
ATOM 1426 N N . GLU A 1 174 ? -39.579 3.684 62.285 1.00 62.44 174 GLU A N 1
ATOM 1427 C CA . GLU A 1 174 ? -40.936 3.238 62.642 1.00 62.44 174 GLU A CA 1
ATOM 1428 C C . GLU A 1 174 ? -40.999 2.587 64.034 1.00 62.44 174 GLU A C 1
ATOM 1430 O O . GLU A 1 174 ? -41.970 2.780 64.764 1.00 62.44 174 GLU A O 1
ATOM 1435 N N . THR A 1 175 ? -39.944 1.883 64.455 1.00 60.88 175 THR A N 1
ATOM 1436 C CA . THR A 1 175 ? -39.888 1.196 65.760 1.00 60.88 175 THR A CA 1
ATOM 1437 C C . THR A 1 175 ? -39.682 2.123 66.964 1.00 60.88 175 THR A C 1
ATOM 1439 O O . THR A 1 175 ? -39.932 1.705 68.091 1.00 60.88 175 THR A O 1
ATOM 1442 N N . GLN A 1 176 ? -39.268 3.380 66.763 1.00 55.62 176 GLN A N 1
ATOM 1443 C CA . GLN A 1 176 ? -39.107 4.366 67.847 1.00 55.62 176 GLN A CA 1
ATOM 1444 C C . GLN A 1 176 ? -40.326 5.283 68.055 1.00 55.62 176 GLN A C 1
ATOM 1446 O O . GLN A 1 176 ? -40.329 6.081 68.989 1.00 55.62 176 GLN A O 1
ATOM 1451 N N . SER A 1 177 ? -41.352 5.198 67.198 1.00 55.25 177 SER A N 1
ATOM 1452 C CA . SER A 1 177 ? -42.565 6.036 67.274 1.00 55.25 177 SER A CA 1
ATOM 1453 C C . SER A 1 177 ? -43.805 5.315 67.833 1.00 55.25 177 SER A C 1
ATOM 1455 O O . SER A 1 177 ? -44.886 5.905 67.861 1.00 55.25 177 SER A O 1
ATOM 1457 N N . THR A 1 178 ? -43.659 4.077 68.310 1.00 47.09 178 THR A N 1
ATOM 1458 C CA . THR A 1 178 ? -44.669 3.317 69.080 1.00 47.09 178 THR A CA 1
ATOM 1459 C C . THR A 1 178 ? -44.277 3.206 70.542 1.00 47.09 178 THR A C 1
ATOM 1461 O O . THR A 1 178 ? -45.164 3.409 71.400 1.00 47.09 178 THR A O 1
#

Radius of gyration: 43.84 Å; chains: 1; bounding box: 80×36×146 Å

pLDDT: mean 72.64, std 24.84, range [35.12, 98.81]

InterPro domains:
  IPR004827 Basic-leucine zipper domain [PF00170] (90-148)
  IPR004827 Basic-leucine zipper domain [PS00036] (93-108)
  IPR004827 Basic-leucine zipper domain [PS50217] (88-151)
  IPR004827 Basic-leucine zipper domain [SM00338] (86-150)
  IPR044521 Basic leucine zipper 8/43 [PTHR46324] (1-171)
  IPR045314 G-box binding factor 1-like, bZIP domain, plant [cd14702] (95-135)
  IPR046347 Basic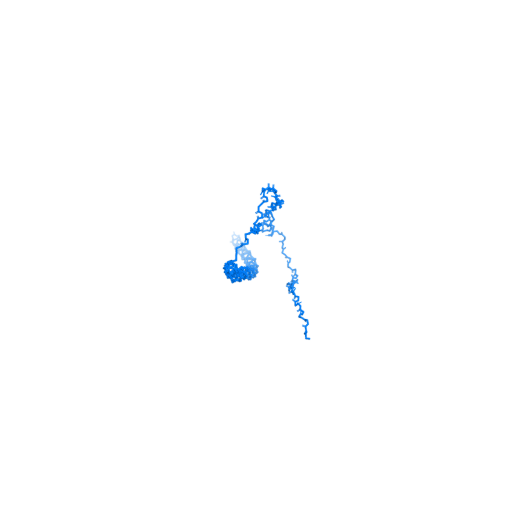-leucine zipper domain superfamily [SSF57959] (90-140)

Secondary structure (DSSP, 8-state):
-------------------------TTSSTTTSSSSS------PPP---------------------------TTHHHHHHHHHHHHHHHHHHHHHHHHHHHHHHHHHHHHHHHHHHHHHHHHHHHHHHHHHHHHHHHHHHHHHHHHHHHHHHHHHHHHHHHHHHHHHHHHHHHTT--

Foldseek 3Di:
DDDDDDDDPPPPDPPPPPPDDDDDPPPPPPPPPPPPDDDDPPDDDPPDPPPPPDPPDDDDDPDPPPPPDPDPDPCPVVVVVVVVVVVVVVVVVCVVVVVVVVVVVVVVVVVVVVVVVVVVVVVVVVVVVVVVVVVVVVVVVVVVVVVVVVVVVVVVVVVVVVVVVVVVVVVVVVVVVD

Organism: Dioscorea cayennensis subsp. rotundata (NCBI:txid55577)